Protein AF-A0A6G2D5L3-F1 (afdb_monomer)

Sequence (130 aa):
ACEFIPRFRERLAQSRMNLAVLPQVLTEYEKSYQFTEKSFNSSWNDFVTNLNSGKTSMEIIFSNYTSPLFDGLNVSAQFEFATATIPGNTPVIGGGSIGISKYSNRVEECLNFINWLYSEEISILLTSLG

Foldseek 3Di:
DQALVLLVVLVCVVVVNDPVCVVVSVVVVVVVVVQDDPDPDDDLLNQQVCCQVVVDVDDRHDPLNNCVQVVPVPPSRPDDDDDDQHPNNGGDDDDDDDDDDPPDPCVVVVVVVVCVCPPPVNVVVVVVSD

Nearest PDB structures (foldseek):
  6les-assembly2_Y  TM=6.208E-01  e=1.725E+00  Escherichia coli K-12

Secondary structure (DSSP, 8-state):
-TTHHHHHHHHHHHTTS-GGGHHHHHHHHHHHHTTS---SS--HHHHHHHHHTTS-S-----GGG-HHHH-TT-TT--S-----PPTTS-PPP--------TT-S-HHHHHHHHHHHTSHHHHHHHHHT-

Radius of gyration: 19.62 Å; Cα contacts (8 Å, |Δi|>4): 81; chains: 1; bounding box: 43×28×49 Å

Organism: Streptococcus pneumoniae (NCBI:txid1313)

pLDDT: mean 87.04, std 10.47, range [48.03, 98.06]

Solvent-accessible surface area (backbone atoms only — not comparable to full-atom values): 8358 Å² total; per-residue (Å²): 106,78,58,53,53,14,40,42,51,39,49,25,61,76,50,74,69,39,70,84,47,50,66,59,46,50,56,53,44,57,56,57,55,73,75,49,83,91,66,92,81,73,51,76,67,49,55,47,48,35,46,68,71,63,77,37,96,77,85,88,76,63,65,63,63,44,51,81,82,69,44,82,83,54,89,71,65,86,66,91,84,84,87,77,83,59,72,47,78,41,80,76,86,79,83,88,82,91,80,81,62,92,83,54,93,51,56,68,62,52,50,52,49,52,53,51,55,67,27,69,72,45,40,54,54,53,60,71,69,67

Mean predicted aligned error: 6.47 Å

Structure (mmCIF, N/CA/C/O backbone):
data_AF-A0A6G2D5L3-F1
#
_entry.id   AF-A0A6G2D5L3-F1
#
loop_
_atom_site.group_PDB
_atom_site.id
_atom_site.type_symbol
_atom_site.label_atom_id
_atom_site.label_alt_id
_atom_site.label_comp_id
_atom_site.label_asym_id
_atom_site.label_entity_id
_atom_site.label_seq_id
_atom_site.pdbx_PDB_ins_code
_atom_site.Cartn_x
_atom_site.Cartn_y
_atom_site.Cartn_z
_atom_site.occupancy
_atom_site.B_iso_or_equiv
_atom_site.auth_seq_id
_atom_site.auth_comp_id
_atom_site.auth_asym_id
_atom_site.auth_atom_id
_atom_site.pdbx_PDB_model_num
ATOM 1 N N . ALA A 1 1 ? 2.366 -7.119 -5.838 1.00 60.06 1 ALA A N 1
ATOM 2 C CA . ALA A 1 1 ? 0.973 -6.611 -5.862 1.00 60.06 1 ALA A CA 1
ATOM 3 C C . ALA A 1 1 ? 0.902 -5.118 -6.197 1.00 60.06 1 ALA A C 1
ATOM 5 O O . ALA A 1 1 ? 0.121 -4.760 -7.070 1.00 60.06 1 ALA A O 1
ATOM 6 N N . CYS A 1 2 ? 1.721 -4.275 -5.551 1.00 80.38 2 CYS A N 1
ATOM 7 C CA . CYS A 1 2 ? 1.684 -2.812 -5.689 1.00 80.38 2 CYS A CA 1
ATOM 8 C C . CYS A 1 2 ? 2.058 -2.263 -7.079 1.00 80.38 2 CYS A C 1
ATOM 10 O O . CYS A 1 2 ? 1.735 -1.121 -7.363 1.00 80.38 2 CYS A O 1
ATOM 12 N N . GLU A 1 3 ? 2.691 -3.061 -7.947 1.00 86.38 3 GLU A N 1
ATOM 13 C CA . GLU A 1 3 ? 3.003 -2.675 -9.337 1.00 86.38 3 GLU A CA 1
ATOM 14 C C . GLU A 1 3 ? 2.037 -3.328 -10.347 1.00 86.38 3 GLU A C 1
ATOM 16 O O . GLU A 1 3 ? 1.412 -2.636 -11.150 1.00 86.38 3 GLU A O 1
ATOM 21 N N . PHE A 1 4 ? 1.836 -4.649 -10.247 1.00 91.00 4 PHE A N 1
ATOM 22 C CA . PHE A 1 4 ? 1.042 -5.409 -11.220 1.00 91.00 4 PHE A CA 1
ATOM 23 C C . PHE A 1 4 ? -0.443 -5.016 -11.259 1.00 91.00 4 PHE A C 1
ATOM 25 O O . PHE A 1 4 ? -0.999 -4.793 -12.333 1.00 91.00 4 PHE A O 1
ATOM 32 N N . ILE A 1 5 ? -1.113 -4.956 -10.099 1.00 91.94 5 ILE A N 1
ATOM 33 C CA . ILE A 1 5 ? -2.568 -4.719 -10.040 1.00 91.94 5 ILE A CA 1
ATOM 34 C C . ILE A 1 5 ? -2.949 -3.348 -10.619 1.00 91.94 5 ILE A C 1
ATOM 36 O O . ILE A 1 5 ? -3.910 -3.297 -11.386 1.00 91.94 5 ILE A O 1
ATOM 40 N N . PRO A 1 6 ? -2.230 -2.257 -10.314 1.00 92.25 6 PRO A N 1
ATOM 41 C CA . PRO A 1 6 ? -2.474 -0.958 -10.935 1.00 92.25 6 PRO A CA 1
ATOM 42 C C . PRO A 1 6 ? -2.368 -0.977 -12.462 1.00 92.25 6 PRO A C 1
ATOM 44 O O . PRO A 1 6 ? -3.301 -0.592 -13.164 1.00 92.25 6 PRO A O 1
ATOM 47 N N . ARG A 1 7 ? -1.278 -1.531 -13.000 1.00 91.31 7 ARG A N 1
ATOM 48 C CA . ARG A 1 7 ? -1.089 -1.676 -14.450 1.00 91.31 7 ARG A CA 1
ATOM 49 C C . ARG A 1 7 ? -2.199 -2.521 -15.083 1.00 91.31 7 ARG A C 1
ATOM 51 O O . ARG A 1 7 ? -2.728 -2.180 -16.141 1.00 91.31 7 ARG A O 1
ATOM 58 N N . PHE A 1 8 ? -2.600 -3.602 -14.415 1.00 93.38 8 PHE A N 1
ATOM 59 C CA . PHE A 1 8 ? -3.715 -4.435 -14.854 1.00 93.38 8 PHE A CA 1
ATOM 60 C C . PHE A 1 8 ? -5.037 -3.661 -14.881 1.00 93.38 8 PHE A C 1
ATOM 62 O O . PHE A 1 8 ? -5.743 -3.703 -15.886 1.00 93.38 8 PHE A O 1
ATOM 69 N N . ARG A 1 9 ? -5.364 -2.929 -13.809 1.00 92.44 9 ARG A N 1
ATOM 70 C CA . ARG A 1 9 ? -6.590 -2.124 -13.706 1.00 92.44 9 ARG A CA 1
ATOM 71 C C . ARG A 1 9 ? -6.651 -1.041 -14.774 1.00 92.44 9 ARG A C 1
ATOM 73 O O . ARG A 1 9 ? -7.698 -0.879 -15.395 1.00 92.44 9 ARG A O 1
ATOM 80 N N . GLU A 1 10 ? -5.541 -0.354 -15.028 1.00 92.12 10 GLU A N 1
ATOM 81 C CA . GLU A 1 10 ? -5.440 0.642 -16.096 1.00 92.12 10 GLU A CA 1
ATOM 82 C C . GLU A 1 10 ? -5.773 0.030 -17.464 1.00 92.12 10 GLU A C 1
ATOM 84 O O . GLU A 1 10 ? -6.666 0.506 -18.170 1.00 92.12 10 GLU A O 1
ATOM 89 N N . ARG A 1 11 ? -5.100 -1.069 -17.827 1.00 92.06 11 ARG A N 1
ATOM 90 C CA . ARG A 1 11 ? -5.310 -1.758 -19.111 1.00 92.06 11 ARG A CA 1
ATOM 91 C C . ARG A 1 11 ? -6.716 -2.333 -19.233 1.00 92.06 11 ARG A C 1
ATOM 93 O O . ARG A 1 11 ? -7.323 -2.285 -20.305 1.00 92.06 11 ARG A O 1
ATOM 100 N N . LEU A 1 12 ? -7.260 -2.862 -18.142 1.00 93.94 12 LEU A N 1
ATOM 101 C CA . LEU A 1 12 ? -8.613 -3.401 -18.100 1.00 93.94 12 LEU A CA 1
ATOM 102 C C . LEU A 1 12 ? -9.660 -2.298 -18.322 1.00 93.94 12 LEU A C 1
ATOM 104 O O . LEU A 1 12 ? -10.590 -2.483 -19.106 1.00 93.94 12 LEU A O 1
ATOM 108 N N . ALA A 1 13 ? -9.476 -1.128 -17.705 1.00 91.06 13 ALA A N 1
ATOM 109 C CA . ALA A 1 13 ? -10.343 0.028 -17.914 1.00 91.06 13 ALA A CA 1
ATOM 110 C C . ALA A 1 13 ? -10.276 0.535 -19.368 1.00 91.06 13 ALA A C 1
ATOM 112 O O . ALA A 1 13 ? -11.312 0.736 -20.002 1.00 91.06 13 ALA A O 1
ATOM 113 N N . GLN A 1 14 ? -9.070 0.657 -19.934 1.00 91.50 14 GLN A N 1
ATOM 114 C CA . GLN A 1 14 ? -8.855 1.081 -21.327 1.00 91.50 14 GLN A CA 1
ATOM 115 C C . GLN A 1 14 ? -9.456 0.102 -22.350 1.00 91.50 14 GLN A C 1
ATOM 117 O O . GLN A 1 14 ? -9.888 0.508 -23.428 1.00 91.50 14 GLN A O 1
ATOM 122 N N . SER A 1 15 ? -9.523 -1.185 -22.007 1.00 91.62 15 SER A N 1
ATOM 123 C CA . SER A 1 15 ? -10.018 -2.255 -22.881 1.00 91.62 15 SER A CA 1
ATOM 124 C C . SER A 1 15 ? -11.493 -2.612 -22.674 1.00 91.62 15 SER A C 1
ATOM 126 O O . SER A 1 15 ? -11.945 -3.638 -23.181 1.00 91.62 15 SER A O 1
ATOM 128 N N . ARG A 1 16 ? -12.263 -1.779 -21.956 1.00 91.75 16 ARG A N 1
ATOM 129 C CA . ARG A 1 16 ? -13.684 -2.027 -21.643 1.00 91.75 16 ARG A CA 1
ATOM 130 C C . ARG A 1 16 ? -13.903 -3.371 -20.936 1.00 91.75 16 ARG A C 1
ATOM 132 O O . ARG A 1 16 ? -14.794 -4.132 -21.303 1.00 91.75 16 ARG A O 1
ATOM 139 N N . MET A 1 17 ? -13.091 -3.650 -19.917 1.00 92.31 17 MET A N 1
ATOM 140 C CA . MET A 1 17 ? -13.146 -4.878 -19.114 1.00 92.31 17 MET A CA 1
ATOM 141 C C . MET A 1 17 ? -12.798 -6.161 -19.888 1.00 92.31 17 MET A C 1
ATOM 143 O O . MET A 1 17 ? -13.221 -7.253 -19.507 1.00 92.31 17 MET A O 1
ATOM 147 N N . ASN A 1 18 ? -12.001 -6.058 -20.955 1.00 94.19 18 ASN A N 1
ATOM 148 C CA . ASN A 1 18 ? -11.544 -7.224 -21.702 1.00 94.19 18 ASN A CA 1
ATOM 149 C C . ASN A 1 18 ? -10.312 -7.864 -21.042 1.00 94.19 18 ASN A C 1
ATOM 151 O O . ASN A 1 18 ? -9.228 -7.286 -21.014 1.00 94.19 18 ASN A O 1
ATOM 155 N N . LEU A 1 19 ? -10.453 -9.106 -20.579 1.00 95.00 19 LEU A N 1
ATOM 156 C CA . LEU A 1 19 ? -9.368 -9.862 -19.944 1.00 95.00 19 LEU A CA 1
ATOM 157 C C . LEU A 1 19 ? -8.241 -10.273 -20.907 1.00 95.00 19 LEU A C 1
ATOM 159 O O . LEU A 1 19 ? -7.175 -10.675 -20.445 1.00 95.00 19 LEU A O 1
ATOM 163 N N . ALA A 1 20 ? -8.419 -10.119 -22.223 1.00 95.75 20 ALA A N 1
ATOM 164 C CA . ALA A 1 20 ? -7.371 -10.362 -23.216 1.00 95.75 20 ALA A CA 1
ATOM 165 C C . ALA A 1 20 ? -6.139 -9.448 -23.051 1.00 95.75 20 ALA A C 1
ATOM 167 O O . ALA A 1 20 ? -5.108 -9.709 -23.664 1.00 95.75 20 ALA A O 1
ATOM 168 N N . VAL A 1 21 ? -6.210 -8.409 -22.208 1.00 95.31 21 VAL A N 1
ATOM 169 C CA . VAL A 1 21 ? -5.049 -7.580 -21.836 1.00 95.31 21 VAL A CA 1
ATOM 170 C C . VAL A 1 21 ? -4.067 -8.284 -20.896 1.00 95.31 21 VAL A C 1
ATOM 172 O O . VAL A 1 21 ? -2.924 -7.849 -20.775 1.00 95.31 21 VAL A O 1
ATOM 175 N N . LEU A 1 22 ? -4.486 -9.358 -20.217 1.00 95.12 22 LEU A N 1
ATOM 176 C CA . LEU A 1 22 ? -3.695 -10.008 -19.171 1.00 95.12 22 LEU A CA 1
ATOM 177 C C . LEU A 1 22 ? -2.306 -10.484 -19.646 1.00 95.12 22 LEU A C 1
ATOM 179 O O . LEU A 1 22 ? -1.339 -10.183 -18.944 1.00 95.12 22 LEU A O 1
ATOM 183 N N . PRO A 1 23 ? -2.147 -11.151 -20.812 1.00 96.06 23 PRO A N 1
ATOM 184 C CA . PRO A 1 23 ? -0.829 -11.574 -21.286 1.00 96.06 23 PRO A CA 1
ATOM 185 C C . PRO A 1 23 ? 0.126 -10.395 -21.485 1.00 96.06 23 PRO A C 1
ATOM 187 O O . PRO A 1 23 ? 1.278 -10.461 -21.070 1.00 96.06 23 PRO A O 1
ATOM 190 N N . GLN A 1 24 ? -0.368 -9.286 -22.047 1.00 93.56 24 GLN A N 1
ATOM 191 C CA . GLN A 1 24 ? 0.433 -8.076 -22.220 1.00 93.56 24 GLN A CA 1
ATOM 192 C C . GLN A 1 24 ? 0.890 -7.518 -20.867 1.00 93.56 24 GLN A C 1
ATOM 194 O O . GLN A 1 24 ? 2.064 -7.187 -20.704 1.00 93.56 24 GLN A O 1
ATOM 199 N N . VAL A 1 25 ? -0.019 -7.429 -19.891 1.00 94.06 25 VAL A N 1
ATOM 200 C CA . VAL A 1 25 ? 0.305 -6.901 -18.556 1.00 94.06 25 VAL A CA 1
ATOM 201 C C . VAL A 1 25 ? 1.333 -7.783 -17.848 1.00 94.06 25 VAL A C 1
ATOM 203 O O . VAL A 1 25 ? 2.252 -7.259 -17.225 1.00 94.06 25 VAL A O 1
ATOM 206 N N . LEU A 1 26 ? 1.222 -9.109 -17.974 1.00 94.69 26 LEU A N 1
ATOM 207 C CA . LEU A 1 26 ? 2.200 -10.046 -17.419 1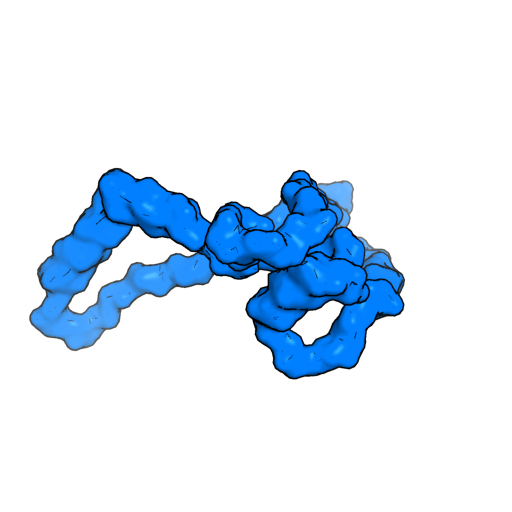.00 94.69 26 LEU A CA 1
ATOM 208 C C . LEU A 1 26 ? 3.580 -9.871 -18.059 1.00 94.69 26 LEU A C 1
ATOM 210 O O . LEU A 1 26 ? 4.562 -9.764 -17.334 1.00 94.69 26 LEU A O 1
ATOM 214 N N . THR A 1 27 ? 3.663 -9.740 -19.386 1.00 94.94 27 THR A N 1
ATOM 215 C CA . THR A 1 27 ? 4.939 -9.469 -20.069 1.00 94.94 27 THR A CA 1
ATOM 216 C C . THR A 1 27 ? 5.559 -8.138 -19.634 1.00 94.94 27 THR A C 1
ATOM 218 O O . THR A 1 27 ? 6.776 -8.027 -19.497 1.00 94.94 27 THR A O 1
ATOM 221 N N . GLU A 1 28 ? 4.750 -7.099 -19.423 1.00 92.25 28 GLU A N 1
ATOM 222 C CA . GLU A 1 28 ? 5.236 -5.821 -18.893 1.00 92.25 28 GLU A CA 1
ATOM 223 C C . GLU A 1 28 ? 5.745 -5.965 -17.445 1.00 92.25 28 GLU A C 1
ATOM 225 O O . GLU A 1 28 ? 6.808 -5.438 -17.120 1.00 92.25 28 GLU A O 1
ATOM 230 N N . TYR A 1 29 ? 5.043 -6.727 -16.603 1.00 91.81 29 TYR A N 1
ATOM 231 C CA . TYR A 1 29 ? 5.464 -7.016 -15.230 1.00 91.81 29 TYR A CA 1
ATOM 232 C C . TYR A 1 29 ? 6.768 -7.825 -15.167 1.00 91.81 29 TYR A C 1
ATOM 234 O O . TYR A 1 29 ? 7.665 -7.489 -14.395 1.00 91.81 29 TYR A O 1
ATOM 242 N N . GLU 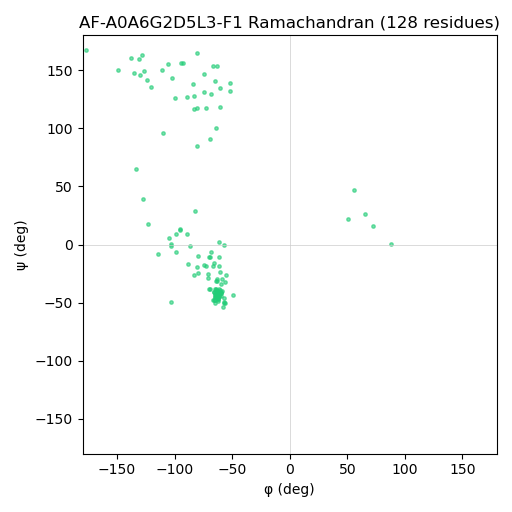A 1 30 ? 6.923 -8.840 -16.019 1.00 92.38 30 GLU A N 1
ATOM 243 C CA . GLU A 1 30 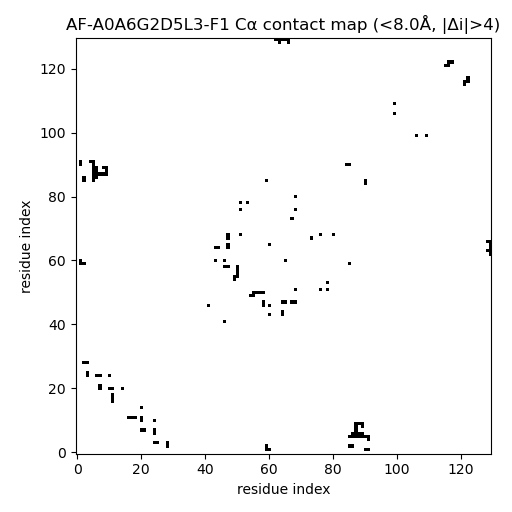? 8.152 -9.639 -16.131 1.00 92.38 30 GLU A CA 1
ATOM 244 C C . GLU A 1 30 ? 9.371 -8.790 -16.507 1.00 92.38 30 GLU A C 1
ATOM 246 O O . GLU A 1 30 ? 10.480 -9.057 -16.036 1.00 92.38 30 GLU A O 1
ATOM 251 N N . LYS A 1 31 ? 9.176 -7.748 -17.328 1.00 93.25 31 LYS A N 1
ATOM 252 C CA . LYS A 1 31 ? 10.230 -6.778 -17.653 1.00 93.25 31 LYS A CA 1
ATOM 253 C C . LYS A 1 31 ? 10.617 -5.953 -16.430 1.00 93.25 31 LYS A C 1
ATOM 255 O O . LYS A 1 31 ? 11.806 -5.845 -16.151 1.00 93.25 31 LYS A O 1
ATOM 260 N N . SER A 1 32 ? 9.644 -5.419 -15.685 1.00 90.25 32 SER A N 1
ATOM 261 C CA . SER A 1 32 ? 9.905 -4.685 -14.436 1.00 90.25 32 SER A CA 1
ATOM 262 C C . SER A 1 32 ? 10.637 -5.557 -13.410 1.00 90.25 32 SER A C 1
ATOM 264 O O . SER A 1 32 ? 11.582 -5.101 -12.773 1.00 90.25 32 SER A O 1
ATOM 266 N N . TYR A 1 33 ? 10.265 -6.836 -13.306 1.00 90.00 33 TYR A N 1
ATOM 267 C CA . TYR A 1 33 ? 10.882 -7.801 -12.392 1.00 90.00 33 TYR A CA 1
ATOM 268 C C . TYR A 1 33 ? 12.385 -8.025 -12.643 1.00 90.00 33 TYR A C 1
ATOM 270 O O . TYR A 1 33 ? 13.122 -8.396 -11.732 1.00 90.00 33 TYR A O 1
ATOM 278 N N . GLN A 1 34 ? 12.896 -7.761 -13.852 1.00 92.06 34 GLN A N 1
ATOM 279 C CA . GLN A 1 34 ? 14.342 -7.853 -14.100 1.00 92.06 34 GLN A CA 1
ATOM 280 C C . GLN A 1 34 ? 15.158 -6.798 -13.343 1.00 92.06 34 GLN A C 1
ATOM 282 O O . GLN A 1 34 ? 16.360 -6.991 -13.168 1.00 92.06 34 GLN A O 1
ATOM 287 N N . PHE A 1 35 ? 14.513 -5.725 -12.880 1.00 91.12 35 PHE A N 1
ATOM 288 C CA . PHE A 1 35 ? 15.139 -4.606 -12.177 1.00 91.12 35 PHE A CA 1
ATOM 289 C C . PHE A 1 35 ? 14.878 -4.613 -10.666 1.00 91.12 35 PHE A C 1
ATOM 291 O O . PHE A 1 35 ? 15.249 -3.663 -9.985 1.00 91.12 35 PHE A O 1
ATOM 298 N N . THR A 1 36 ? 14.236 -5.653 -10.130 1.00 88.62 36 THR A N 1
ATOM 299 C CA . THR A 1 36 ? 13.959 -5.749 -8.693 1.00 88.62 36 THR A CA 1
ATOM 300 C C . THR A 1 36 ? 15.058 -6.509 -7.962 1.00 88.62 36 THR A C 1
ATOM 302 O O . THR A 1 36 ? 15.721 -7.382 -8.532 1.00 88.62 36 THR A O 1
ATOM 305 N N . GLU A 1 37 ? 15.189 -6.260 -6.661 1.00 82.50 37 GLU A N 1
ATOM 306 C CA . GLU A 1 37 ? 15.919 -7.161 -5.774 1.00 82.50 37 GLU A CA 1
ATOM 307 C C . GLU A 1 37 ? 15.222 -8.535 -5.798 1.00 82.50 37 GLU A C 1
ATOM 309 O O . GLU A 1 37 ? 14.036 -8.658 -5.499 1.00 82.50 37 GLU A O 1
ATOM 314 N N . LYS A 1 38 ? 15.925 -9.587 -6.234 1.00 83.88 38 LYS A N 1
ATOM 315 C CA . LYS A 1 38 ? 15.364 -10.947 -6.391 1.00 83.88 38 LYS A CA 1
ATOM 316 C C . LYS A 1 38 ? 15.342 -11.720 -5.063 1.00 83.88 38 LYS A C 1
ATOM 318 O O . LYS A 1 38 ? 15.486 -12.942 -5.047 1.00 83.88 38 LYS A O 1
ATOM 323 N N . SER A 1 39 ? 15.223 -11.008 -3.944 1.00 78.56 39 SER A N 1
ATOM 324 C CA . SER A 1 39 ? 15.150 -11.578 -2.602 1.00 78.56 39 SER A CA 1
ATOM 325 C C . SER A 1 39 ? 13.713 -11.999 -2.285 1.00 78.56 39 SER A C 1
ATOM 327 O O . SER A 1 39 ? 12.746 -11.308 -2.593 1.00 78.56 39 SER A O 1
ATOM 329 N N . PHE A 1 40 ? 13.561 -13.162 -1.653 1.00 70.06 40 PHE A N 1
ATOM 330 C CA . PHE A 1 40 ? 12.242 -13.724 -1.336 1.00 70.06 40 PHE A CA 1
ATOM 331 C C . PHE A 1 40 ? 11.791 -13.468 0.111 1.00 70.06 40 PHE A C 1
ATOM 333 O O . PHE A 1 40 ? 10.647 -13.758 0.442 1.00 70.06 40 PHE A O 1
ATOM 340 N N . ASN A 1 41 ? 12.660 -12.900 0.955 1.00 74.56 41 ASN A N 1
ATOM 341 C CA . ASN A 1 41 ? 12.428 -12.733 2.397 1.00 74.56 41 ASN A CA 1
ATOM 342 C C . ASN A 1 41 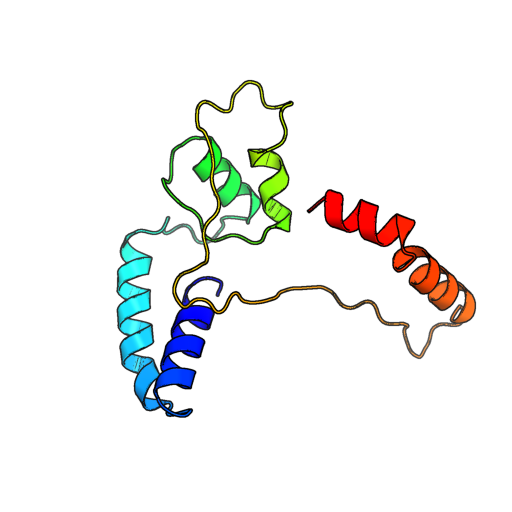? 12.534 -11.274 2.874 1.00 74.56 41 ASN A C 1
ATOM 344 O O . ASN A 1 41 ? 12.714 -11.044 4.067 1.00 74.56 41 ASN A O 1
ATOM 348 N N . SER A 1 42 ? 12.456 -10.298 1.968 1.00 81.19 42 SER A N 1
ATOM 349 C CA . SER A 1 42 ? 12.482 -8.886 2.355 1.00 81.19 42 SER A CA 1
ATOM 350 C C . SER A 1 42 ? 11.146 -8.472 2.972 1.00 81.19 42 SER A C 1
ATOM 352 O O . SER A 1 42 ? 10.073 -8.727 2.422 1.00 81.19 42 SER A O 1
ATOM 354 N N . SER A 1 43 ? 11.219 -7.817 4.122 1.00 84.88 43 SER A N 1
ATOM 355 C CA . SER A 1 43 ? 10.110 -7.092 4.728 1.00 84.88 43 SER A CA 1
ATOM 356 C C . SER A 1 43 ? 9.952 -5.709 4.088 1.00 84.88 43 SER A C 1
ATOM 358 O O . SER A 1 43 ? 10.864 -5.187 3.449 1.00 84.88 43 SER A O 1
ATOM 360 N N . TRP A 1 44 ? 8.808 -5.062 4.316 1.00 85.00 44 TRP A N 1
ATOM 361 C CA . TRP A 1 44 ? 8.590 -3.682 3.869 1.00 85.00 44 TRP A CA 1
ATOM 362 C C . TRP A 1 44 ? 9.619 -2.690 4.439 1.00 85.00 44 TRP A C 1
ATOM 364 O O . TRP A 1 44 ? 9.977 -1.729 3.764 1.00 85.00 44 TRP A O 1
ATOM 374 N N . ASN A 1 45 ? 10.153 -2.953 5.637 1.00 86.44 45 ASN A N 1
ATOM 375 C CA . ASN A 1 45 ? 11.202 -2.132 6.251 1.00 86.44 45 ASN A CA 1
ATOM 376 C C . ASN A 1 45 ? 12.556 -2.281 5.540 1.00 86.44 45 ASN A C 1
ATOM 378 O O . ASN A 1 45 ? 13.353 -1.339 5.523 1.00 86.44 45 ASN A O 1
ATOM 382 N N . ASP A 1 46 ? 12.819 -3.441 4.935 1.00 88.25 46 ASP A N 1
ATOM 383 C CA . ASP A 1 46 ? 14.055 -3.672 4.187 1.00 88.25 46 ASP A CA 1
ATOM 384 C C . ASP A 1 46 ? 14.070 -2.838 2.902 1.00 88.25 46 ASP A C 1
ATOM 386 O O . ASP A 1 46 ? 15.094 -2.241 2.579 1.00 88.25 46 ASP A O 1
ATOM 390 N N . PHE A 1 47 ? 12.925 -2.696 2.223 1.00 88.06 47 PHE A N 1
ATOM 391 C CA . PHE A 1 47 ? 12.799 -1.832 1.040 1.00 88.06 47 PHE A CA 1
ATOM 392 C C . PHE A 1 47 ? 13.084 -0.364 1.373 1.00 88.06 47 PHE A C 1
ATOM 394 O O . PHE A 1 47 ? 13.858 0.299 0.685 1.00 88.06 47 PHE A O 1
ATOM 401 N N . VAL A 1 48 ? 12.531 0.127 2.485 1.00 88.56 48 VAL A N 1
ATOM 402 C CA . VAL A 1 48 ? 12.778 1.492 2.978 1.00 88.56 48 VAL A CA 1
ATOM 403 C C . VAL A 1 48 ? 14.258 1.691 3.308 1.00 88.56 48 VAL A C 1
ATOM 405 O O . VAL A 1 48 ? 14.851 2.703 2.944 1.00 88.56 48 VAL A O 1
ATOM 408 N N . THR A 1 49 ? 14.886 0.700 3.942 1.00 87.62 49 THR A N 1
ATOM 409 C CA . THR A 1 49 ? 16.318 0.728 4.273 1.00 87.62 49 THR A CA 1
ATOM 410 C C . THR A 1 49 ? 17.197 0.700 3.021 1.00 87.62 49 THR A C 1
ATOM 412 O O . THR A 1 49 ? 18.200 1.416 2.938 1.00 87.62 49 THR A O 1
ATOM 415 N N . ASN A 1 50 ? 16.835 -0.103 2.022 1.00 88.19 50 ASN A N 1
ATOM 416 C CA . ASN A 1 50 ? 17.541 -0.175 0.748 1.00 88.19 50 ASN A CA 1
ATOM 417 C C . ASN A 1 50 ? 17.461 1.154 -0.011 1.00 88.19 50 ASN A C 1
ATOM 419 O O . ASN A 1 50 ? 18.478 1.598 -0.546 1.00 88.19 50 ASN A O 1
ATOM 423 N N . LEU A 1 51 ? 16.300 1.815 0.002 1.00 89.00 51 LEU A N 1
ATOM 424 C CA . LEU A 1 51 ? 16.139 3.151 -0.569 1.00 89.00 51 LEU A CA 1
ATOM 425 C C . LEU A 1 51 ? 16.965 4.189 0.202 1.00 89.00 51 LEU A C 1
ATOM 427 O O . LEU A 1 51 ? 17.742 4.924 -0.402 1.00 89.00 51 LEU A O 1
ATOM 431 N N . ASN A 1 52 ? 16.882 4.192 1.536 1.00 86.88 52 ASN A N 1
ATOM 432 C CA . ASN A 1 52 ? 17.605 5.149 2.379 1.00 86.88 52 ASN A CA 1
ATOM 433 C C . ASN A 1 52 ? 19.137 5.011 2.280 1.00 86.88 52 ASN A C 1
ATOM 435 O O . ASN A 1 52 ? 19.872 5.988 2.390 1.00 86.88 52 ASN A O 1
ATOM 439 N N . SER A 1 53 ? 19.632 3.792 2.043 1.00 87.19 53 SER A N 1
ATOM 440 C CA . SER A 1 53 ? 21.062 3.508 1.850 1.00 87.19 53 SER A CA 1
ATOM 441 C C . SER A 1 53 ? 21.550 3.684 0.407 1.00 87.19 53 SER A C 1
ATOM 443 O O . SER A 1 53 ? 22.734 3.478 0.144 1.00 87.19 53 SER A O 1
ATOM 445 N N . GLY A 1 54 ? 20.668 4.044 -0.532 1.00 87.75 54 GLY A N 1
ATOM 446 C CA . GLY A 1 54 ? 21.010 4.229 -1.945 1.00 87.75 54 GLY A CA 1
ATOM 447 C C . GLY A 1 54 ? 21.284 2.930 -2.714 1.00 87.75 54 GLY A C 1
ATOM 448 O O . GLY A 1 54 ? 21.853 2.973 -3.803 1.00 87.75 54 GLY A O 1
ATOM 449 N N . LYS A 1 55 ? 20.892 1.763 -2.181 1.00 89.19 55 LYS A N 1
ATOM 450 C CA . LYS A 1 55 ? 21.015 0.468 -2.884 1.00 89.19 55 LYS A CA 1
ATOM 451 C C . LYS A 1 55 ? 20.033 0.330 -4.044 1.00 89.19 55 LYS A C 1
ATOM 453 O O . LYS A 1 55 ? 20.280 -0.433 -4.974 1.00 89.19 55 LYS A O 1
ATOM 458 N N . THR A 1 56 ? 18.921 1.049 -3.970 1.00 90.06 56 THR A N 1
ATOM 459 C CA . THR A 1 56 ? 17.899 1.141 -5.012 1.00 90.06 56 THR A CA 1
ATOM 460 C C . THR A 1 56 ? 17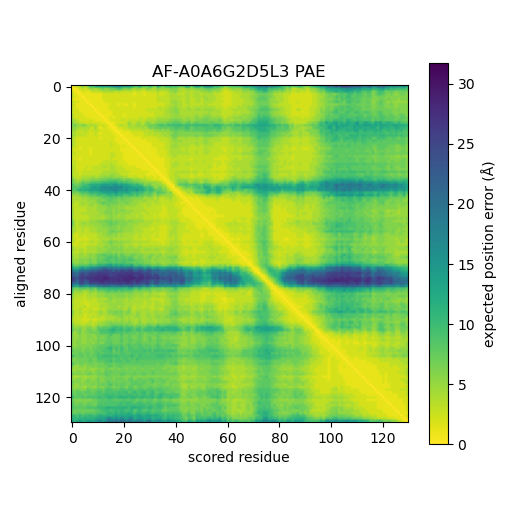.591 2.608 -5.274 1.00 90.06 56 THR A C 1
ATOM 462 O O . THR A 1 56 ? 17.648 3.434 -4.365 1.00 90.06 56 THR A O 1
ATOM 465 N N . SER A 1 57 ? 17.281 2.943 -6.524 1.00 90.19 57 SER A N 1
ATOM 466 C CA . SER A 1 57 ? 16.942 4.317 -6.907 1.00 90.19 57 SER A CA 1
ATOM 467 C C . SER A 1 57 ? 15.477 4.660 -6.644 1.00 90.19 57 SER A C 1
ATOM 469 O O . SER A 1 57 ? 15.150 5.830 -6.484 1.00 90.19 57 SER A O 1
ATOM 471 N N . MET A 1 58 ? 14.585 3.664 -6.644 1.00 92.25 58 MET A N 1
ATOM 472 C CA . MET A 1 58 ? 13.143 3.853 -6.473 1.00 92.25 58 MET A CA 1
ATOM 473 C C . MET A 1 58 ? 12.527 2.634 -5.791 1.00 92.25 58 MET A C 1
ATOM 475 O O . MET A 1 58 ? 12.964 1.509 -6.020 1.00 92.25 58 MET A O 1
ATOM 479 N N . GLU A 1 59 ? 11.457 2.855 -5.031 1.00 91.38 59 GLU A N 1
ATOM 480 C CA . GLU A 1 59 ? 10.653 1.793 -4.426 1.00 91.38 59 GLU A CA 1
ATOM 481 C C . GLU A 1 59 ? 9.155 2.065 -4.598 1.00 91.38 59 GLU A C 1
ATOM 483 O O . GLU A 1 59 ? 8.715 3.216 -4.603 1.00 91.38 59 GLU A O 1
ATOM 488 N N . ILE A 1 60 ? 8.359 0.996 -4.723 1.00 90.69 60 ILE A N 1
ATOM 489 C CA . ILE A 1 60 ? 6.888 1.065 -4.713 1.00 90.69 60 ILE A CA 1
ATOM 490 C C . ILE A 1 60 ? 6.395 0.425 -3.413 1.00 90.69 60 ILE A C 1
ATOM 492 O O . ILE A 1 60 ? 6.222 -0.793 -3.329 1.00 90.69 60 ILE A O 1
ATOM 496 N N . ILE A 1 61 ? 6.143 1.260 -2.406 1.00 88.62 61 ILE A N 1
ATOM 497 C CA . ILE A 1 61 ? 5.743 0.852 -1.051 1.00 88.62 61 ILE A CA 1
ATOM 498 C C . ILE A 1 61 ? 4.481 1.589 -0.590 1.00 88.62 61 ILE A C 1
ATOM 500 O O . ILE A 1 61 ? 4.088 2.601 -1.168 1.00 88.62 61 ILE A O 1
ATOM 504 N N . PHE A 1 62 ? 3.825 1.068 0.449 1.00 87.25 62 PHE A N 1
ATOM 505 C CA . PHE A 1 62 ? 2.707 1.759 1.092 1.00 87.25 62 PHE A CA 1
ATOM 506 C C . PHE A 1 62 ? 3.203 2.922 1.959 1.00 87.25 62 PHE A C 1
ATOM 508 O O . PHE A 1 62 ? 4.273 2.839 2.565 1.00 87.25 62 PHE A O 1
ATOM 515 N N . SER A 1 63 ? 2.403 3.989 2.041 1.00 85.88 63 SER A N 1
ATOM 516 C CA . SER A 1 63 ? 2.745 5.222 2.764 1.00 85.88 63 SER A CA 1
ATOM 517 C C . SER A 1 63 ? 3.083 4.982 4.235 1.00 85.88 63 SER A C 1
ATOM 519 O O . SER A 1 63 ? 3.977 5.637 4.761 1.00 85.88 63 SER A O 1
ATOM 521 N N . ASN A 1 64 ? 2.462 3.985 4.866 1.00 83.50 64 ASN A N 1
ATOM 522 C CA . ASN A 1 64 ? 2.675 3.653 6.274 1.00 83.50 64 ASN A CA 1
ATOM 523 C C . ASN A 1 64 ? 4.066 3.091 6.604 1.00 83.50 64 ASN A C 1
ATOM 525 O O . ASN A 1 64 ? 4.387 2.874 7.769 1.00 83.50 64 ASN A O 1
ATOM 529 N N . TYR A 1 65 ? 4.892 2.827 5.590 1.00 85.88 65 TYR A N 1
ATOM 530 C CA . TYR A 1 65 ? 6.295 2.450 5.764 1.00 85.88 65 TYR A CA 1
ATOM 531 C C . TYR A 1 65 ? 7.260 3.601 5.460 1.00 85.88 65 TYR A C 1
ATOM 533 O O . TYR A 1 65 ? 8.467 3.421 5.561 1.00 85.88 65 TYR A O 1
ATOM 541 N N . THR A 1 66 ? 6.765 4.778 5.067 1.00 83.69 66 THR A N 1
ATOM 542 C CA . THR A 1 66 ? 7.620 5.863 4.558 1.00 83.69 66 THR A CA 1
ATOM 543 C C . THR A 1 66 ? 8.155 6.801 5.634 1.00 83.69 66 THR A C 1
ATOM 545 O O . THR A 1 66 ? 9.141 7.483 5.371 1.00 83.69 66 THR A O 1
ATOM 548 N N . SER A 1 67 ? 7.583 6.803 6.843 1.00 81.75 67 SER A N 1
ATOM 549 C CA . SER A 1 67 ? 7.995 7.684 7.948 1.00 81.75 67 SER A CA 1
ATOM 550 C C . SER A 1 67 ? 9.517 7.682 8.199 1.00 81.75 67 SER A C 1
ATOM 552 O O . SER A 1 67 ? 10.098 8.766 8.235 1.00 81.75 67 SER A O 1
ATOM 554 N N . PRO A 1 68 ? 10.229 6.529 8.189 1.00 80.31 68 PRO A N 1
ATOM 555 C CA . PRO A 1 68 ? 11.684 6.504 8.377 1.00 80.31 68 PRO A CA 1
ATOM 556 C C . PRO A 1 68 ? 12.513 7.259 7.320 1.00 80.31 68 PRO A C 1
ATOM 558 O O . PRO A 1 68 ? 13.684 7.543 7.577 1.00 80.31 68 PRO A O 1
ATOM 561 N N . LEU A 1 69 ? 11.947 7.557 6.141 1.00 79.38 69 LEU A N 1
ATOM 562 C CA . LEU A 1 69 ? 12.596 8.357 5.087 1.00 79.38 69 LEU A CA 1
ATOM 563 C C . LEU A 1 69 ? 12.519 9.863 5.361 1.00 79.38 69 LEU A C 1
ATOM 565 O O . LEU A 1 69 ? 13.337 10.620 4.844 1.00 79.38 69 LEU A O 1
ATOM 569 N N . PHE A 1 70 ? 11.523 10.294 6.137 1.00 76.50 70 PHE A N 1
ATOM 570 C CA . PHE A 1 70 ? 11.210 11.703 6.389 1.00 76.50 70 PHE A CA 1
ATOM 571 C C . PHE A 1 70 ? 11.420 12.109 7.851 1.00 76.50 70 PHE A C 1
ATOM 573 O O . PHE A 1 70 ? 11.375 13.298 8.174 1.00 76.50 70 PHE A O 1
ATOM 580 N N . ASP A 1 71 ? 11.693 11.144 8.729 1.00 67.94 71 ASP A N 1
ATOM 581 C CA . ASP A 1 71 ? 12.070 11.387 10.113 1.00 67.94 71 ASP A CA 1
ATOM 582 C C . ASP A 1 71 ? 13.407 12.141 10.159 1.00 67.94 71 ASP A C 1
ATOM 584 O O . ASP A 1 71 ? 14.491 11.561 10.069 1.00 67.94 71 ASP A O 1
ATOM 588 N N . GLY A 1 72 ? 13.335 13.461 10.361 1.00 54.75 72 GLY A N 1
ATOM 589 C CA . GLY A 1 72 ? 14.489 14.367 10.472 1.00 54.75 72 GLY A CA 1
ATOM 590 C C . GLY A 1 72 ? 15.446 14.075 11.640 1.00 54.75 72 GLY A C 1
ATOM 591 O O . GLY A 1 72 ? 16.418 14.801 11.835 1.00 54.75 72 GLY A O 1
ATOM 592 N N . LEU A 1 73 ? 15.188 13.021 12.421 1.00 53.69 73 LEU A N 1
ATOM 593 C CA . LEU A 1 73 ? 16.096 12.477 13.434 1.00 53.69 73 LEU A CA 1
ATOM 594 C C . LEU A 1 73 ? 17.183 11.576 12.824 1.00 53.69 73 LEU A C 1
ATOM 596 O O . LEU A 1 73 ? 18.228 11.378 13.446 1.00 53.69 73 LEU A O 1
ATOM 600 N N . ASN A 1 74 ? 16.984 11.070 11.603 1.00 52.78 74 ASN A N 1
ATOM 601 C CA . ASN A 1 74 ? 18.030 10.395 10.843 1.00 52.78 74 ASN A CA 1
ATOM 602 C C . ASN A 1 74 ? 18.937 11.437 10.177 1.00 52.78 74 ASN A C 1
ATOM 604 O O . ASN A 1 74 ? 18.814 11.751 8.995 1.00 52.78 74 ASN A O 1
ATOM 608 N N . VAL A 1 75 ? 19.926 11.911 10.942 1.00 48.03 75 VAL A N 1
ATOM 609 C CA . VAL A 1 75 ? 21.042 12.792 10.518 1.00 48.03 75 VAL A CA 1
ATOM 610 C C . VAL A 1 75 ? 21.878 12.191 9.358 1.00 48.03 75 VAL A C 1
ATOM 612 O O . VAL A 1 75 ? 22.833 12.796 8.882 1.00 48.03 75 VAL A O 1
ATOM 615 N N . SER A 1 76 ? 21.535 10.988 8.886 1.00 51.84 76 SER A N 1
ATOM 616 C CA . SER A 1 76 ? 22.223 10.232 7.840 1.00 51.84 76 SER A CA 1
ATOM 617 C C . SER A 1 76 ? 21.547 10.253 6.466 1.00 51.84 76 SER A C 1
ATOM 619 O O . SER A 1 76 ? 22.064 9.586 5.570 1.00 51.84 76 SER A O 1
ATOM 621 N N . ALA A 1 77 ? 20.411 10.935 6.274 1.00 56.47 77 ALA A N 1
ATOM 622 C CA . ALA A 1 77 ? 19.771 11.004 4.958 1.00 56.47 77 ALA A CA 1
ATOM 623 C C . ALA A 1 77 ? 20.638 11.842 3.999 1.00 56.47 77 ALA A C 1
ATOM 625 O O . ALA A 1 77 ? 20.533 13.061 3.926 1.00 56.47 77 ALA A O 1
ATOM 626 N N . GLN A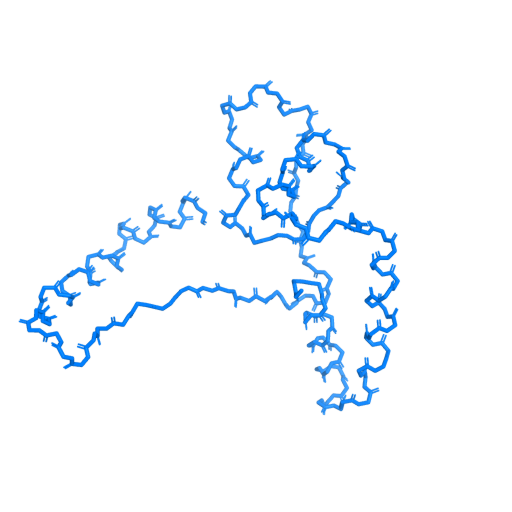 1 78 ? 21.545 11.172 3.286 1.00 65.38 78 GLN A N 1
ATOM 627 C CA . GLN A 1 78 ? 22.400 11.778 2.256 1.00 65.38 78 GLN A CA 1
ATOM 628 C C . GLN A 1 78 ? 21.614 12.171 0.998 1.00 65.38 78 GLN A C 1
ATOM 630 O O . GLN A 1 78 ? 22.156 12.844 0.123 1.00 65.38 78 GLN A O 1
ATOM 635 N N . PHE A 1 79 ? 20.359 11.732 0.896 1.00 76.62 79 PHE A N 1
ATOM 636 C CA . PHE A 1 79 ? 19.534 11.841 -0.295 1.00 76.62 79 PHE A CA 1
ATOM 637 C C . PHE A 1 79 ? 18.230 12.571 0.014 1.00 76.62 79 PHE A C 1
ATOM 639 O O . PHE A 1 79 ? 17.619 12.368 1.062 1.00 76.62 79 PHE A O 1
ATOM 646 N N . GLU A 1 80 ? 17.795 13.399 -0.931 1.00 83.25 80 GLU A N 1
ATOM 647 C CA . GLU A 1 80 ? 16.451 13.963 -0.939 1.00 83.25 80 GLU A CA 1
ATOM 648 C C . GLU A 1 80 ? 15.490 12.949 -1.567 1.00 83.25 80 GLU A C 1
ATOM 650 O O . GLU A 1 80 ? 15.730 12.448 -2.669 1.00 83.25 80 GLU A O 1
ATOM 655 N N . PHE A 1 81 ? 14.394 12.646 -0.871 1.00 85.44 81 PHE A N 1
ATOM 656 C CA . PHE A 1 81 ? 13.358 11.743 -1.365 1.00 85.44 81 PHE A CA 1
ATOM 657 C C . PHE A 1 81 ? 12.148 12.530 -1.863 1.00 85.44 81 PHE A C 1
ATOM 659 O O . PHE A 1 81 ? 11.741 13.530 -1.274 1.00 85.44 81 PHE A O 1
ATOM 666 N N . ALA A 1 82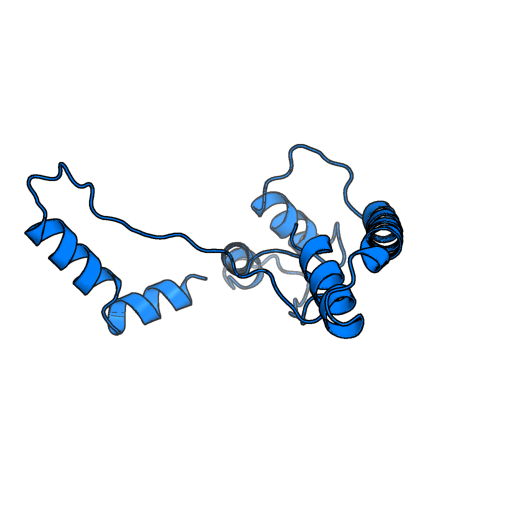 ? 11.534 12.034 -2.933 1.00 86.38 82 ALA A N 1
ATOM 667 C CA . ALA A 1 82 ? 10.281 12.542 -3.469 1.00 86.38 82 ALA A CA 1
ATOM 668 C C . ALA A 1 82 ? 9.309 11.382 -3.699 1.00 86.38 82 ALA A C 1
ATOM 670 O O . ALA A 1 82 ? 9.712 10.224 -3.818 1.00 86.38 82 ALA A O 1
ATOM 671 N N . THR A 1 83 ? 8.021 11.698 -3.783 1.00 88.75 83 THR A N 1
ATOM 672 C CA . THR A 1 83 ? 6.973 10.730 -4.106 1.00 88.75 83 THR A CA 1
ATOM 673 C C . THR A 1 83 ? 6.389 11.025 -5.484 1.00 88.75 83 THR A C 1
ATOM 675 O O . THR A 1 83 ? 6.369 12.165 -5.948 1.00 88.75 83 THR A O 1
ATOM 678 N N . ALA A 1 84 ? 5.923 9.978 -6.159 1.00 91.19 84 ALA A N 1
ATOM 679 C CA . ALA A 1 84 ? 5.261 10.071 -7.452 1.00 91.19 84 ALA A CA 1
ATOM 680 C C . ALA A 1 84 ? 4.054 9.132 -7.486 1.00 91.19 84 ALA A C 1
ATOM 682 O O . ALA A 1 84 ? 3.955 8.183 -6.704 1.00 91.19 84 ALA A O 1
ATOM 683 N N . THR A 1 85 ? 3.129 9.380 -8.411 1.00 88.38 85 THR A N 1
ATOM 684 C CA . THR A 1 85 ? 2.056 8.424 -8.679 1.00 88.38 85 THR A CA 1
ATOM 685 C C . THR A 1 85 ? 2.643 7.140 -9.254 1.00 88.38 85 THR A C 1
ATOM 687 O O . THR A 1 85 ? 3.571 7.163 -10.063 1.00 88.38 85 THR A O 1
ATOM 690 N N . ILE A 1 86 ? 2.092 6.004 -8.837 1.00 88.38 86 ILE A N 1
ATOM 691 C CA . ILE A 1 86 ? 2.537 4.709 -9.337 1.00 88.38 86 ILE A CA 1
ATOM 692 C C . ILE A 1 86 ? 2.205 4.524 -10.831 1.00 88.38 86 ILE A C 1
ATOM 694 O O . ILE A 1 86 ? 1.206 5.071 -11.319 1.00 88.38 86 ILE A O 1
ATOM 698 N N . PRO A 1 87 ? 2.970 3.692 -11.558 1.00 84.81 87 PRO A N 1
ATOM 699 C CA . PRO A 1 87 ? 2.605 3.287 -12.910 1.00 84.81 87 PRO A CA 1
ATOM 700 C C . PRO A 1 87 ? 1.169 2.742 -12.971 1.00 84.81 87 PRO A C 1
ATOM 702 O O . PRO A 1 87 ? 0.761 1.925 -12.145 1.00 84.81 87 PRO A O 1
ATOM 705 N N . GLY A 1 88 ? 0.391 3.217 -13.943 1.00 82.44 88 GLY A N 1
ATOM 706 C CA . GLY A 1 88 ? -1.016 2.853 -14.115 1.00 82.44 88 GLY A CA 1
ATOM 707 C C . GLY A 1 88 ? -2.026 3.709 -13.344 1.00 82.44 88 GLY A C 1
ATOM 708 O O . GLY A 1 88 ? -3.222 3.439 -13.435 1.00 82.44 88 GLY A O 1
ATOM 709 N N . ASN A 1 89 ? -1.583 4.720 -12.580 1.00 84.81 89 ASN A N 1
ATOM 710 C CA . ASN A 1 89 ? -2.425 5.737 -11.920 1.00 84.81 89 ASN A CA 1
ATOM 711 C C . ASN A 1 89 ? -3.599 5.189 -11.083 1.00 84.81 89 ASN A C 1
ATOM 713 O O . ASN A 1 89 ? -4.579 5.885 -10.826 1.00 84.81 89 ASN A O 1
ATOM 717 N N . THR A 1 90 ? -3.512 3.933 -10.649 1.00 87.94 90 THR A N 1
ATOM 718 C CA . THR A 1 90 ? -4.579 3.229 -9.927 1.00 87.94 90 THR A CA 1
ATOM 719 C C . THR A 1 90 ? -4.001 2.511 -8.705 1.00 87.94 90 THR A C 1
ATOM 721 O O . THR A 1 90 ? -3.996 1.276 -8.657 1.00 87.94 90 THR A O 1
ATOM 724 N N . PRO A 1 91 ? -3.479 3.263 -7.709 1.00 88.00 91 PRO A N 1
ATOM 725 C CA . PRO A 1 91 ? -2.898 2.686 -6.500 1.00 88.00 91 PRO A CA 1
ATOM 726 C C . PRO A 1 91 ? -3.842 1.696 -5.832 1.00 88.00 91 PRO A C 1
ATOM 728 O O . PRO A 1 91 ? -5.057 1.895 -5.750 1.00 88.00 91 PRO A O 1
ATOM 731 N N . VAL A 1 92 ? -3.266 0.589 -5.366 1.00 87.38 92 VAL A N 1
ATOM 732 C CA . VAL A 1 92 ? -4.002 -0.354 -4.532 1.00 87.38 92 VAL A CA 1
ATOM 733 C C . VAL A 1 92 ? -4.172 0.301 -3.173 1.00 87.38 92 VAL A C 1
ATOM 735 O O . VAL A 1 92 ? -3.191 0.573 -2.490 1.00 87.38 92 VAL A O 1
ATOM 738 N N . ILE A 1 93 ? -5.419 0.542 -2.786 1.00 83.19 93 ILE A N 1
ATOM 739 C CA . ILE A 1 93 ? -5.741 0.969 -1.431 1.00 83.19 93 ILE A CA 1
ATOM 740 C C . ILE A 1 93 ? -5.750 -0.287 -0.562 1.00 83.19 93 ILE A C 1
ATOM 742 O O . ILE A 1 93 ? -6.520 -1.217 -0.812 1.00 83.19 93 ILE A O 1
ATOM 746 N N . GLY A 1 94 ? -4.843 -0.324 0.408 1.00 77.75 94 GLY A N 1
ATOM 747 C CA . GLY A 1 94 ? -4.802 -1.324 1.468 1.00 77.75 94 GLY A CA 1
ATOM 748 C C . GLY A 1 94 ? -5.276 -0.714 2.784 1.00 77.75 94 GLY A C 1
ATOM 749 O O . GLY A 1 94 ? -5.196 0.496 2.972 1.00 77.75 94 GLY A O 1
ATOM 750 N N . GLY A 1 95 ? -5.778 -1.548 3.689 1.00 80.00 95 GLY A N 1
ATOM 751 C CA . GLY A 1 95 ? -6.208 -1.107 5.009 1.00 80.00 95 GLY A CA 1
ATOM 752 C C . GLY A 1 95 ? -6.672 -2.266 5.881 1.00 80.00 95 GLY A C 1
ATOM 753 O O . GLY A 1 95 ? -6.878 -3.384 5.405 1.00 80.00 95 GLY A O 1
ATOM 754 N N . GLY A 1 96 ? -6.823 -1.981 7.169 1.00 83.00 96 GLY A N 1
ATOM 755 C CA . GLY A 1 96 ? -7.478 -2.869 8.118 1.00 83.00 96 GLY A CA 1
ATOM 756 C C . GLY A 1 96 ? -8.952 -2.510 8.273 1.00 83.00 96 GLY A C 1
ATOM 757 O O . GLY A 1 96 ? -9.364 -1.374 8.046 1.00 83.00 96 GLY A O 1
ATOM 758 N N . SER A 1 97 ? -9.754 -3.479 8.694 1.00 89.06 97 SER A N 1
ATOM 759 C CA . SER A 1 97 ? -11.104 -3.225 9.192 1.00 89.06 97 SER A CA 1
ATOM 760 C C . SER A 1 97 ? -11.193 -3.738 10.618 1.00 89.06 97 SER A C 1
ATOM 762 O O . SER A 1 97 ? -10.723 -4.837 10.914 1.00 89.06 97 SER A O 1
ATOM 764 N N . ILE A 1 98 ? -11.790 -2.942 11.499 1.00 91.81 98 ILE A N 1
ATOM 765 C CA . ILE A 1 98 ? -12.056 -3.331 12.882 1.00 91.81 98 ILE A CA 1
ATOM 766 C C . ILE A 1 98 ? -13.519 -3.751 12.962 1.00 91.81 98 ILE A C 1
ATOM 768 O O . ILE A 1 98 ? -14.411 -3.018 12.543 1.00 91.81 98 ILE A O 1
ATOM 772 N N . GLY A 1 99 ? -13.758 -4.954 13.479 1.00 94.19 99 GLY A N 1
ATOM 773 C CA . GLY A 1 99 ? -15.092 -5.513 13.656 1.00 94.19 99 GLY A CA 1
ATOM 774 C C . GLY A 1 99 ? -15.311 -5.971 15.091 1.00 94.19 99 GLY A C 1
ATOM 775 O O . GLY A 1 99 ? -14.380 -6.408 15.767 1.00 94.19 99 GLY A O 1
ATOM 776 N N . ILE A 1 100 ? -16.558 -5.898 15.549 1.00 97.12 100 ILE A N 1
ATOM 777 C CA . ILE A 1 100 ? -16.960 -6.427 16.854 1.00 97.12 100 ILE A CA 1
ATOM 778 C C . ILE A 1 100 ? -17.370 -7.888 16.670 1.00 97.12 100 ILE A C 1
ATOM 780 O O . ILE A 1 100 ? -18.211 -8.209 15.830 1.00 97.12 100 ILE A O 1
ATOM 784 N N . SER A 1 101 ? -16.783 -8.787 17.463 1.00 96.50 101 SER A N 1
ATOM 785 C CA . SER A 1 101 ? -17.186 -10.196 17.467 1.00 96.50 101 SER A CA 1
ATOM 786 C C . SER A 1 101 ? -18.655 -10.338 17.866 1.00 96.50 101 SER A C 1
ATOM 788 O O . SER A 1 101 ? -19.080 -9.786 18.881 1.00 96.50 101 SER A O 1
ATOM 790 N N . LYS A 1 102 ? -19.406 -11.166 17.128 1.00 96.50 102 LYS A N 1
ATOM 791 C CA . LYS A 1 102 ? -20.806 -11.507 17.437 1.00 96.50 102 LYS A CA 1
ATOM 792 C C . LYS A 1 102 ? -20.990 -12.069 18.856 1.00 96.50 102 LYS A C 1
ATOM 794 O O . LYS A 1 102 ? -22.075 -11.968 19.413 1.00 96.50 102 LYS A O 1
ATOM 799 N N . TYR A 1 103 ? -19.945 -12.669 19.423 1.00 97.44 103 TYR A N 1
ATOM 800 C CA . TYR A 1 103 ? -19.968 -13.290 20.751 1.00 97.44 103 TYR A CA 1
ATOM 801 C C . TYR A 1 103 ? -19.391 -12.390 21.851 1.00 97.44 103 TYR A C 1
ATOM 803 O O . TYR A 1 103 ? -19.145 -12.859 22.959 1.00 97.44 103 TYR A O 1
ATOM 811 N N . SER A 1 104 ? -19.112 -11.117 21.554 1.00 96.38 104 SER A N 1
ATOM 812 C CA . SER A 1 104 ? -18.619 -10.186 22.565 1.00 96.38 104 SER A CA 1
ATOM 813 C C . SER A 1 104 ? -19.710 -9.894 23.594 1.00 96.38 104 SER A C 1
ATOM 815 O O . SER A 1 104 ? -20.807 -9.477 23.239 1.00 96.38 104 SER A O 1
ATOM 817 N N . ASN A 1 105 ? -19.377 -10.032 24.877 1.00 97.62 105 ASN A N 1
ATOM 818 C CA . ASN A 1 105 ? -20.219 -9.569 25.986 1.00 97.62 105 ASN A CA 1
ATOM 819 C C . ASN A 1 105 ? -19.912 -8.108 26.378 1.00 97.62 105 ASN A C 1
ATOM 821 O O . ASN A 1 105 ? -20.367 -7.645 27.418 1.00 97.62 105 ASN A O 1
ATOM 825 N N . ARG A 1 106 ? -19.092 -7.408 25.580 1.00 97.38 106 ARG A N 1
ATOM 826 C CA . ARG A 1 106 ? -18.572 -6.049 25.821 1.00 97.38 106 ARG A CA 1
ATOM 827 C C . ARG A 1 106 ? -18.844 -5.124 24.631 1.00 97.38 106 ARG A C 1
ATOM 829 O O . ARG A 1 106 ? -17.965 -4.406 24.161 1.00 97.38 106 ARG A O 1
ATOM 836 N N . VAL A 1 107 ? -20.026 -5.252 24.029 1.00 97.56 107 VAL A N 1
ATOM 837 C CA . VAL A 1 107 ? -20.352 -4.560 22.769 1.00 97.56 107 VAL A CA 1
ATOM 838 C C . VAL A 1 107 ? -20.324 -3.044 22.947 1.00 97.56 107 VAL A C 1
ATOM 840 O O . VAL A 1 107 ? -19.811 -2.346 22.079 1.00 97.56 107 VAL A O 1
ATOM 843 N N . GLU A 1 108 ? -20.831 -2.540 24.070 1.00 97.81 108 GLU A N 1
ATOM 844 C CA . GLU A 1 108 ? -20.875 -1.105 24.356 1.00 97.81 108 GLU A CA 1
ATOM 845 C C . GLU A 1 108 ? -19.467 -0.514 24.493 1.00 97.81 108 GLU A C 1
ATOM 847 O O . GLU A 1 108 ? -19.154 0.498 23.871 1.00 97.81 108 GLU A O 1
ATOM 852 N N . GLU A 1 109 ? -18.572 -1.188 25.215 1.00 98.06 109 GLU A N 1
ATOM 853 C CA . GLU A 1 109 ? -17.181 -0.762 25.353 1.00 98.06 109 GLU A CA 1
ATOM 854 C C . GLU A 1 109 ? -16.436 -0.817 24.013 1.00 98.06 109 GLU A C 1
ATOM 856 O O . GLU A 1 109 ? -15.669 0.092 23.695 1.00 98.06 109 GLU A O 1
ATOM 861 N N . CYS A 1 110 ? -16.697 -1.838 23.188 1.00 97.94 110 CYS A N 1
ATOM 862 C CA . CYS A 1 110 ? -16.156 -1.906 21.831 1.00 97.94 110 CYS A CA 1
ATOM 863 C C . CYS A 1 110 ? -16.640 -0.739 20.956 1.00 97.94 110 CYS A C 1
ATOM 865 O O . CYS A 1 110 ? -15.841 -0.167 20.217 1.00 97.94 110 CYS A O 1
ATOM 867 N N . LEU A 1 111 ? -17.923 -0.372 21.034 1.00 97.44 111 LEU A N 1
ATOM 868 C CA . LEU A 1 111 ? -18.468 0.773 20.299 1.00 97.44 111 LEU A CA 1
ATOM 869 C C . LEU A 1 111 ? -17.856 2.088 20.782 1.00 97.44 111 LEU A C 1
ATOM 871 O O . LEU A 1 111 ? -17.458 2.906 19.957 1.00 97.44 111 LEU A O 1
ATOM 875 N N . ASN A 1 112 ? -17.711 2.269 22.095 1.00 97.88 112 ASN A N 1
ATOM 876 C CA . ASN A 1 112 ? -17.056 3.445 22.668 1.00 97.88 112 ASN A CA 1
ATOM 877 C C . ASN A 1 112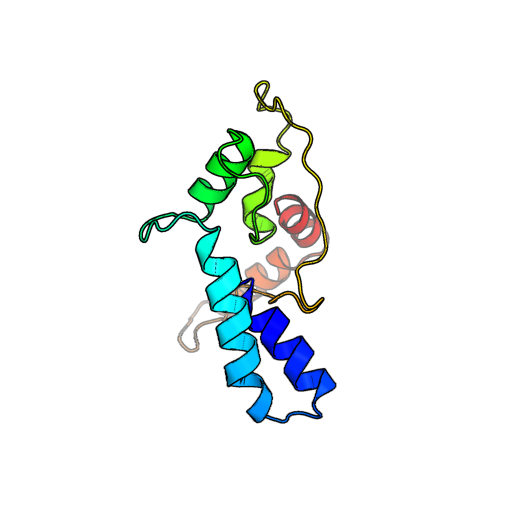 ? -15.603 3.567 22.196 1.00 97.88 112 ASN A C 1
ATOM 879 O O . ASN A 1 112 ? -15.173 4.656 21.821 1.00 97.88 112 ASN A O 1
ATOM 883 N N . PHE A 1 113 ? -14.869 2.453 22.139 1.00 97.12 113 PHE A N 1
ATOM 884 C CA . PHE A 1 113 ? -13.513 2.428 21.596 1.00 97.12 113 PHE A CA 1
ATOM 885 C C . PHE A 1 113 ? -13.471 2.813 20.113 1.00 97.12 113 PHE A C 1
ATOM 887 O O . PHE A 1 113 ? -12.654 3.643 19.730 1.00 97.12 113 PHE A O 1
ATOM 894 N N . ILE A 1 114 ? -14.353 2.251 19.282 1.00 96.44 114 ILE A N 1
ATOM 895 C CA . ILE A 1 114 ? -14.426 2.578 17.849 1.00 96.44 114 ILE A CA 1
ATOM 896 C C . ILE A 1 114 ? -14.769 4.061 17.653 1.00 96.44 114 ILE A C 1
ATOM 898 O O . ILE A 1 114 ? -14.113 4.737 16.867 1.00 96.44 114 ILE A O 1
ATOM 902 N N . ASN A 1 115 ? -15.740 4.591 18.400 1.00 96.25 115 ASN A N 1
ATOM 903 C CA . ASN A 1 115 ? -16.111 6.007 18.341 1.00 96.25 115 ASN A CA 1
ATOM 904 C C . ASN A 1 115 ? -14.960 6.927 18.764 1.00 96.25 115 ASN A C 1
ATOM 906 O O . ASN A 1 115 ? -14.749 7.966 18.147 1.00 96.25 115 ASN A O 1
ATOM 910 N N . TRP A 1 116 ? -14.203 6.547 19.795 1.00 96.81 116 TRP A N 1
ATOM 911 C CA . TRP A 1 116 ? -13.003 7.2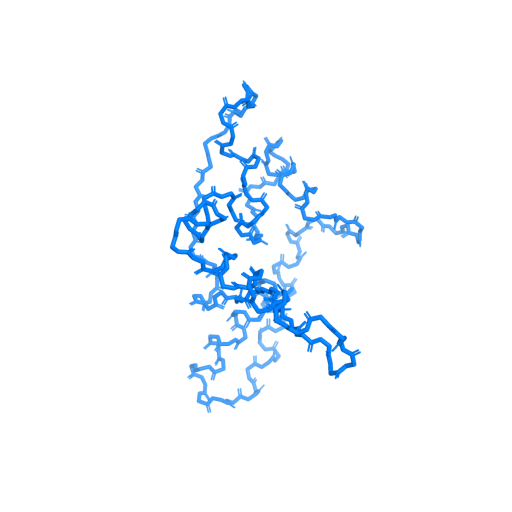75 20.200 1.00 96.81 116 TRP A CA 1
ATOM 912 C C . TRP A 1 116 ? -11.917 7.221 19.118 1.00 96.81 116 TRP A C 1
ATOM 914 O O . TRP A 1 116 ? -11.384 8.262 18.737 1.00 96.81 116 TRP A O 1
ATOM 924 N N . LEU A 1 117 ? -11.633 6.033 18.579 1.00 94.50 117 LEU A N 1
ATOM 925 C CA . LEU A 1 117 ? -10.599 5.816 17.566 1.00 94.50 117 LEU A CA 1
ATOM 926 C C . LEU A 1 117 ? -10.865 6.621 16.286 1.00 94.50 117 LEU A C 1
ATOM 928 O O . LEU A 1 117 ? -9.937 7.172 15.706 1.00 94.50 117 LEU A O 1
ATOM 932 N N . TYR A 1 118 ? -12.132 6.704 15.874 1.00 93.00 118 TYR A N 1
ATOM 933 C CA . TYR A 1 118 ? -12.575 7.460 14.699 1.00 93.00 118 TYR A CA 1
ATOM 934 C C . TYR A 1 118 ? -13.066 8.877 15.022 1.00 93.00 118 TYR A C 1
ATOM 936 O O . TYR A 1 118 ? -13.661 9.534 14.167 1.00 93.00 118 TYR A O 1
ATOM 944 N N . SER A 1 119 ? -12.822 9.378 16.236 1.00 96.75 119 SER A N 1
ATOM 945 C CA . SER A 1 119 ? -13.022 10.799 16.523 1.00 96.75 119 SER A CA 1
ATOM 946 C C . SER A 1 119 ? -12.067 11.645 15.675 1.00 96.75 119 SER A C 1
ATOM 948 O O . SER A 1 119 ? -11.006 11.173 15.258 1.00 96.75 119 SER A O 1
ATOM 950 N N . GLU A 1 120 ? -12.447 12.889 15.392 1.00 95.69 120 GLU A N 1
ATOM 951 C CA . GLU A 1 120 ? -11.686 13.782 14.510 1.00 95.69 120 GLU A CA 1
ATOM 952 C C . GLU A 1 120 ? -10.234 13.958 14.978 1.00 95.69 120 GLU A C 1
ATOM 954 O O . GLU A 1 120 ? -9.303 13.721 14.210 1.00 95.69 120 GLU A O 1
ATOM 959 N N . GLU A 1 121 ? -10.045 14.280 16.260 1.00 95.75 121 GLU A N 1
ATOM 960 C CA . GLU A 1 121 ? -8.728 14.480 16.871 1.00 95.75 121 GLU A CA 1
ATOM 961 C C . GLU A 1 121 ? -7.832 13.244 16.714 1.00 95.75 121 GLU A C 1
ATOM 963 O O . GLU A 1 121 ? -6.701 13.341 16.233 1.00 95.75 121 GLU A O 1
ATOM 968 N N . ILE A 1 122 ? -8.352 12.063 17.058 1.00 95.56 122 ILE A N 1
ATOM 969 C CA . ILE A 1 122 ? -7.583 10.818 17.002 1.00 95.56 122 ILE A CA 1
ATOM 970 C C . ILE A 1 122 ? -7.304 10.407 15.554 1.00 95.56 122 ILE A C 1
ATOM 972 O O . ILE A 1 122 ? -6.195 9.977 15.244 1.00 95.56 122 ILE A O 1
ATOM 976 N N . SER A 1 123 ? -8.261 10.595 14.645 1.00 91.06 123 SER A N 1
ATOM 977 C CA . SER A 1 123 ? -8.096 10.254 13.227 1.00 91.06 123 SER A CA 1
ATOM 978 C C . SER A 1 123 ? -7.013 11.102 12.553 1.00 91.06 123 SER A C 1
ATOM 980 O O . SER A 1 123 ? -6.223 10.577 11.765 1.00 91.06 123 SER A O 1
ATOM 982 N N . ILE A 1 124 ? -6.933 12.396 12.882 1.00 91.38 124 ILE A N 1
ATOM 983 C CA . ILE A 1 124 ? -5.882 13.298 12.384 1.00 91.38 124 ILE A CA 1
ATOM 984 C C . ILE A 1 124 ? -4.510 12.860 12.900 1.00 91.38 124 ILE A C 1
ATOM 986 O O . ILE A 1 124 ? -3.553 12.791 12.126 1.00 91.38 124 ILE A O 1
ATOM 990 N N . LEU A 1 125 ? -4.414 12.532 14.192 1.00 89.50 125 LEU A N 1
ATOM 991 C CA . LEU A 1 125 ? -3.169 12.057 14.795 1.00 89.50 125 LEU A CA 1
ATOM 992 C C . LEU A 1 125 ? -2.712 10.740 14.166 1.00 89.50 125 LEU A C 1
ATOM 994 O O . LEU A 1 125 ? -1.556 10.632 13.771 1.00 89.50 125 LEU A O 1
ATOM 998 N N . LEU A 1 126 ? -3.617 9.771 14.003 1.00 86.25 126 LEU A N 1
ATOM 999 C CA . LEU A 1 126 ? -3.315 8.494 13.352 1.00 86.25 126 LEU A CA 1
ATOM 1000 C C . LEU A 1 126 ? -2.843 8.684 11.910 1.00 86.25 126 LEU A C 1
ATOM 1002 O O . LEU A 1 126 ? -1.836 8.101 11.534 1.00 86.25 126 LEU A O 1
ATOM 1006 N N . THR A 1 127 ? -3.512 9.542 11.137 1.00 83.81 127 THR A N 1
ATOM 1007 C CA . THR A 1 127 ? -3.122 9.845 9.746 1.00 83.81 127 THR A CA 1
ATOM 1008 C C . THR A 1 127 ? -1.743 10.507 9.673 1.00 83.81 127 THR A C 1
ATOM 1010 O O . THR A 1 127 ? -1.005 10.328 8.709 1.00 83.81 127 THR A O 1
ATOM 1013 N N . SER A 1 128 ? -1.381 11.283 10.696 1.00 79.62 128 SER A N 1
ATOM 1014 C CA . SER A 1 128 ? -0.086 11.968 10.768 1.00 79.62 128 SER A CA 1
ATOM 1015 C C . SER A 1 128 ? 1.074 11.021 11.094 1.00 79.62 128 SER A C 1
ATOM 1017 O O . SER A 1 128 ? 2.225 11.381 10.865 1.00 79.62 128 SER A O 1
ATOM 1019 N N . LEU A 1 129 ? 0.796 9.820 11.612 1.00 73.44 129 LEU A N 1
ATOM 1020 C CA . LEU A 1 129 ? 1.808 8.783 11.852 1.00 73.44 129 LEU A CA 1
ATOM 1021 C C . LEU A 1 129 ? 2.186 8.008 10.576 1.00 73.44 129 LEU A C 1
ATOM 1023 O O . LEU A 1 129 ? 3.169 7.262 10.596 1.00 73.44 129 LEU A O 1
ATOM 1027 N N . GLY A 1 130 ? 1.444 8.212 9.482 1.00 62.00 130 GLY A N 1
ATOM 1028 C CA . GLY A 1 130 ? 1.526 7.425 8.252 1.00 62.00 130 GLY A CA 1
ATOM 1029 C C . GLY A 1 130 ? 0.449 6.358 8.237 1.00 62.00 130 GLY A C 1
ATOM 1030 O O . GLY A 1 130 ? 0.802 5.177 8.064 1.00 62.00 130 GLY A O 1
#